Protein AF-A0A2R6K4W8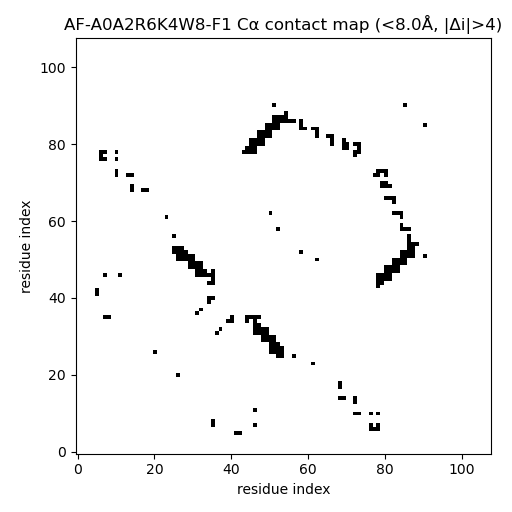-F1 (afdb_monomer)

Foldseek 3Di:
DDPPPQLLVVLVVVLVVPDDCVVPVFFPDKDWDDCVVVVNDDNQDATEIETEGAPPDPQVVNQVVSLVSQVVSCVVRVHHYHYGYDYPVVVVVCVVPDDDDPPPPPDD

Secondary structure (DSSP, 8-state):
------HHHHHHHHHHHH--TTT-TTEEEEEEEHHHHTT---TT--EEEEEEE-TTS-HHHHHHHHHHHHHHHHHHH---EEEEEEEHHHHHHHTTS-----------

Radius of gyration: 15.1 Å; Cα contacts (8 Å, |Δi|>4): 135; chains: 1; bounding box: 35×38×42 Å

pLDDT: mean 74.6, std 15.78, range [35.03, 89.81]

Solvent-accessible surface area (backbone atoms only — not comparable to full-atom values): 6539 Å² total; per-residue (Å²): 133,84,75,77,74,54,55,61,63,61,39,51,52,51,47,58,70,68,54,52,66,83,83,38,80,56,54,78,43,77,44,76,38,66,39,58,68,67,74,68,52,55,95,86,46,57,44,36,36,40,36,32,26,49,77,91,57,64,48,67,66,51,37,52,57,52,43,53,57,34,46,55,41,19,73,74,52,73,40,54,56,47,74,44,57,42,39,48,73,53,55,70,63,43,72,82,52,79,83,72,72,83,75,74,80,79,82,130

Mean predicted aligned error: 9.78 Å

Structure (mmCIF, N/CA/C/O backbone):
data_AF-A0A2R6K4W8-F1
#
_entry.id   AF-A0A2R6K4W8-F1
#
loop_
_atom_site.group_PDB
_atom_site.id
_atom_site.type_symbol
_atom_site.label_atom_id
_atom_site.label_alt_id
_atom_site.l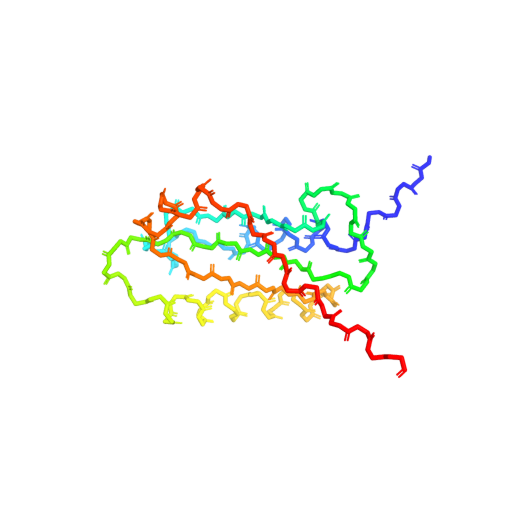abel_comp_id
_atom_site.label_asym_id
_atom_site.label_entity_id
_atom_site.label_seq_id
_atom_site.pdbx_PDB_ins_code
_atom_site.Cartn_x
_atom_site.Cartn_y
_atom_site.Cartn_z
_atom_site.occupancy
_atom_site.B_iso_or_equiv
_atom_site.auth_seq_id
_atom_site.auth_comp_id
_atom_site.auth_asym_id
_atom_site.auth_atom_id
_atom_site.pdbx_PDB_model_num
ATOM 1 N N . MET A 1 1 ? 8.950 -9.110 -31.602 1.00 35.03 1 MET A N 1
ATOM 2 C CA . MET A 1 1 ? 9.353 -7.848 -30.953 1.00 35.03 1 MET A CA 1
ATOM 3 C C . MET A 1 1 ? 9.204 -8.105 -29.469 1.00 35.03 1 MET A C 1
ATOM 5 O O . MET A 1 1 ? 8.080 -8.127 -28.994 1.00 35.03 1 MET A O 1
ATOM 9 N N . ALA A 1 2 ? 10.285 -8.500 -28.798 1.00 35.62 2 ALA A N 1
ATOM 10 C CA . ALA A 1 2 ? 10.246 -8.729 -27.362 1.00 35.62 2 ALA A CA 1
ATOM 11 C C . ALA A 1 2 ? 10.227 -7.349 -26.709 1.00 35.62 2 ALA A C 1
ATOM 13 O O . ALA A 1 2 ? 11.264 -6.694 -26.632 1.00 35.62 2 ALA A O 1
ATOM 14 N N . THR A 1 3 ? 9.040 -6.877 -26.330 1.00 41.62 3 THR A N 1
ATOM 15 C CA . THR A 1 3 ? 8.937 -5.902 -25.249 1.00 41.62 3 THR A CA 1
ATOM 16 C C . THR A 1 3 ? 9.667 -6.566 -24.097 1.00 41.62 3 THR A C 1
ATOM 18 O O . THR A 1 3 ? 9.227 -7.602 -23.604 1.00 41.62 3 THR A O 1
ATOM 21 N N . SER A 1 4 ? 10.858 -6.082 -23.770 1.00 41.69 4 SER A N 1
ATOM 22 C CA . SER A 1 4 ? 11.496 -6.399 -22.504 1.00 41.69 4 SER A CA 1
ATOM 23 C C . SER A 1 4 ? 10.567 -5.826 -21.443 1.00 41.69 4 SER A C 1
ATOM 25 O O . SER A 1 4 ? 10.700 -4.654 -21.101 1.00 41.69 4 SER A O 1
ATOM 27 N N . ALA A 1 5 ? 9.556 -6.612 -21.062 1.00 56.88 5 ALA A N 1
ATOM 28 C CA . ALA A 1 5 ? 8.684 -6.346 -19.936 1.00 56.88 5 ALA A CA 1
ATOM 29 C C . ALA A 1 5 ? 9.635 -6.163 -18.763 1.00 56.88 5 ALA A C 1
ATOM 31 O O . ALA A 1 5 ? 10.339 -7.098 -18.370 1.00 56.88 5 ALA A O 1
ATOM 32 N N . LEU A 1 6 ? 9.811 -4.914 -18.347 1.00 64.94 6 LEU A N 1
ATOM 33 C CA . LEU A 1 6 ? 10.658 -4.613 -17.211 1.00 64.94 6 LEU A CA 1
ATOM 34 C C . LEU A 1 6 ? 10.088 -5.393 -16.011 1.00 64.94 6 LEU A C 1
ATOM 36 O O . LEU A 1 6 ? 8.882 -5.665 -15.980 1.00 64.94 6 LEU A O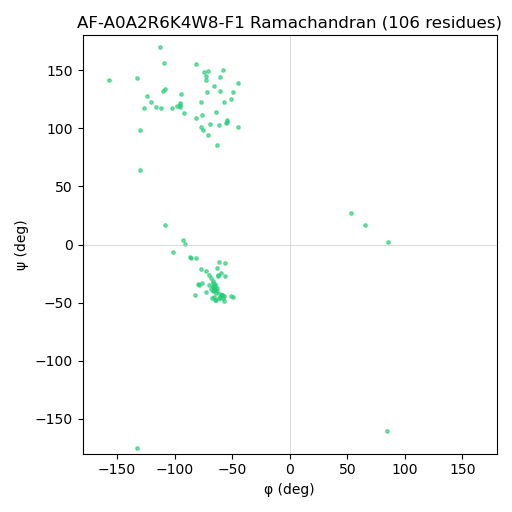 1
ATOM 40 N N . PRO A 1 7 ? 10.927 -5.794 -15.038 1.00 75.50 7 PRO A N 1
ATOM 41 C CA . PRO A 1 7 ? 10.492 -6.634 -13.918 1.00 75.50 7 PRO A CA 1
ATOM 42 C C . PRO A 1 7 ? 9.325 -6.023 -13.130 1.00 75.50 7 PRO A C 1
ATOM 44 O O . PRO A 1 7 ? 8.641 -6.742 -12.416 1.00 75.50 7 PRO A O 1
ATOM 47 N N . HIS A 1 8 ? 9.064 -4.726 -13.312 1.00 79.75 8 HIS A N 1
ATOM 48 C CA . HIS A 1 8 ? 7.933 -3.966 -12.798 1.00 79.75 8 HIS A CA 1
ATOM 49 C C . HIS A 1 8 ? 6.572 -4.615 -13.046 1.00 79.75 8 HIS A C 1
ATOM 51 O O . HIS A 1 8 ? 5.762 -4.654 -12.128 1.00 79.75 8 HIS A O 1
ATOM 57 N N . GLU A 1 9 ? 6.301 -5.122 -14.253 1.00 75.06 9 GLU A N 1
ATOM 58 C CA . GLU A 1 9 ? 4.992 -5.726 -14.557 1.00 75.06 9 GLU A CA 1
ATOM 59 C C . GLU A 1 9 ? 4.791 -7.018 -13.757 1.00 75.06 9 GLU A C 1
ATOM 61 O O . GLU A 1 9 ? 3.760 -7.198 -13.111 1.00 75.06 9 GLU A O 1
ATOM 66 N N . SER A 1 10 ? 5.814 -7.876 -13.724 1.00 81.31 10 SER A N 1
ATOM 67 C CA . SER A 1 10 ? 5.794 -9.108 -12.930 1.00 81.31 10 SER A CA 1
ATOM 68 C C . SER A 1 10 ? 5.782 -8.833 -11.427 1.00 81.31 10 SER A C 1
ATOM 70 O O . SER A 1 10 ? 5.095 -9.533 -10.696 1.00 81.31 10 SER A O 1
ATOM 72 N N . ALA A 1 11 ? 6.492 -7.800 -10.968 1.00 83.69 11 ALA A N 1
ATOM 73 C CA . ALA A 1 11 ? 6.517 -7.392 -9.568 1.00 83.69 11 ALA A CA 1
ATOM 74 C C . ALA A 1 11 ? 5.150 -6.879 -9.097 1.00 83.69 11 ALA A C 1
ATOM 76 O O . ALA A 1 11 ? 4.738 -7.177 -7.983 1.00 83.69 11 ALA A O 1
ATOM 77 N N . VAL A 1 12 ? 4.427 -6.125 -9.934 1.00 80.81 12 VAL A N 1
ATOM 78 C CA . VAL A 1 12 ? 3.062 -5.671 -9.621 1.00 80.81 12 VAL A CA 1
ATOM 79 C C . VAL A 1 12 ? 2.097 -6.845 -9.531 1.00 80.81 12 VAL A C 1
ATOM 81 O O . VAL A 1 12 ? 1.274 -6.882 -8.618 1.00 80.81 12 VAL A O 1
ATOM 84 N N . GLU A 1 13 ? 2.168 -7.771 -10.486 1.00 82.00 13 GLU A N 1
ATOM 85 C CA . GLU A 1 13 ? 1.281 -8.934 -10.524 1.00 82.00 13 GLU A CA 1
ATOM 86 C C . GLU A 1 13 ? 1.509 -9.825 -9.300 1.00 82.00 13 GLU A C 1
ATOM 88 O O . GLU A 1 13 ? 0.568 -10.113 -8.564 1.00 82.00 13 GLU A O 1
ATOM 93 N N . ASP A 1 14 ? 2.768 -10.128 -8.997 1.00 84.44 14 ASP A N 1
ATOM 94 C CA . ASP A 1 14 ? 3.140 -10.922 -7.832 1.00 84.44 14 ASP A CA 1
ATOM 95 C C . ASP A 1 14 ? 2.820 -10.199 -6.506 1.00 84.44 14 ASP A C 1
ATOM 97 O O . ASP A 1 14 ? 2.275 -10.806 -5.585 1.00 84.44 14 ASP A O 1
ATOM 101 N N . PHE A 1 15 ? 3.026 -8.880 -6.419 1.00 83.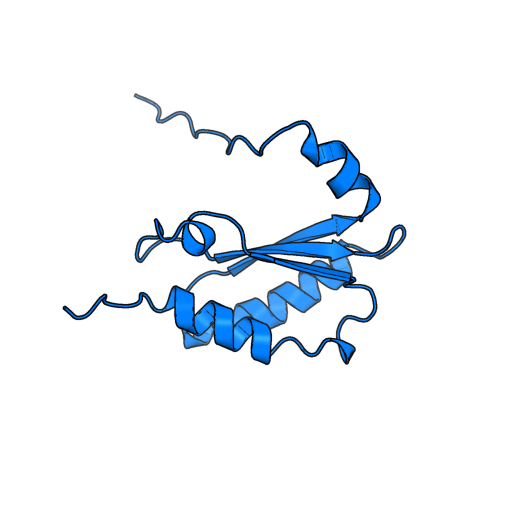75 15 PHE A N 1
ATOM 102 C CA . PHE A 1 15 ? 2.575 -8.086 -5.272 1.00 83.75 15 PHE A CA 1
ATOM 103 C C . PHE A 1 15 ? 1.056 -8.172 -5.076 1.00 83.75 15 PHE A C 1
ATOM 105 O O . PHE A 1 15 ? 0.587 -8.344 -3.951 1.00 83.75 15 PHE A O 1
ATOM 112 N N . ALA A 1 16 ? 0.277 -8.083 -6.157 1.00 81.06 16 ALA A N 1
ATOM 113 C CA . ALA A 1 16 ? -1.175 -8.202 -6.097 1.00 81.06 16 ALA A CA 1
ATOM 114 C C . ALA A 1 16 ? -1.627 -9.616 -5.695 1.00 81.06 16 ALA A C 1
ATOM 116 O O . ALA A 1 16 ? -2.597 -9.741 -4.951 1.00 81.06 16 ALA A O 1
ATOM 117 N N . GLU A 1 17 ? -0.922 -10.662 -6.133 1.00 82.62 17 GLU A N 1
ATOM 118 C CA . GLU A 1 17 ? -1.180 -12.047 -5.719 1.00 82.62 17 GLU A CA 1
ATOM 119 C C . GLU A 1 17 ? -0.790 -12.313 -4.257 1.00 82.62 17 GLU A C 1
ATOM 121 O O . GLU A 1 17 ? -1.467 -13.072 -3.563 1.00 82.62 17 GLU A O 1
ATOM 126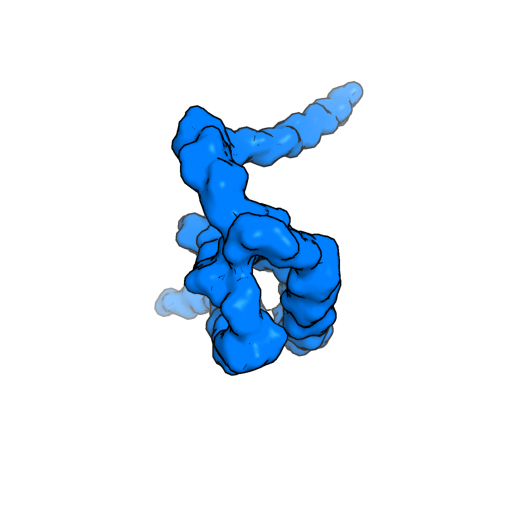 N N . ARG A 1 18 ? 0.282 -11.679 -3.763 1.00 80.75 18 ARG A N 1
ATOM 127 C CA . ARG A 1 18 ? 0.763 -11.815 -2.375 1.00 80.75 18 ARG A CA 1
ATOM 128 C C . ARG A 1 18 ? -0.055 -11.024 -1.365 1.00 80.75 18 ARG A C 1
ATOM 130 O O . ARG A 1 18 ? -0.000 -11.327 -0.166 1.00 80.75 18 ARG A O 1
ATOM 137 N N . ILE A 1 19 ? -0.789 -10.007 -1.812 1.00 80.88 19 ILE A N 1
ATOM 138 C CA . ILE A 1 19 ? -1.743 -9.308 -0.960 1.00 80.88 19 ILE A CA 1
ATOM 139 C C . ILE A 1 19 ? -2.994 -10.163 -0.821 1.00 80.88 19 ILE A C 1
ATOM 141 O O . ILE A 1 19 ? -3.892 -10.170 -1.661 1.00 80.88 19 ILE A O 1
ATOM 145 N N . ASP A 1 20 ? -3.076 -10.842 0.317 1.00 74.81 20 ASP A N 1
ATOM 146 C CA . ASP A 1 20 ? -4.313 -11.468 0.738 1.00 74.81 20 ASP A CA 1
ATOM 147 C C . ASP A 1 20 ? -5.261 -10.393 1.288 1.00 74.81 20 ASP A C 1
ATOM 149 O O . ASP A 1 20 ? -4.938 -9.659 2.228 1.00 74.81 20 ASP A O 1
ATOM 153 N N . VAL A 1 21 ? -6.455 -10.284 0.704 1.00 63.53 21 VAL A N 1
ATOM 154 C CA . VAL A 1 21 ? -7.477 -9.313 1.134 1.00 63.53 21 VAL A CA 1
ATOM 155 C C . VAL A 1 21 ? -7.874 -9.549 2.601 1.00 63.53 21 VAL A C 1
ATOM 157 O O . VAL A 1 21 ? -8.285 -8.618 3.293 1.00 63.53 21 VAL A O 1
ATOM 160 N N . GLY A 1 22 ? -7.706 -10.776 3.111 1.00 70.19 22 GLY A N 1
ATOM 161 C CA . GLY A 1 22 ? -7.944 -11.119 4.511 1.00 70.19 22 GLY A CA 1
ATOM 162 C C . GLY A 1 22 ? -6.926 -10.532 5.494 1.00 70.19 22 GLY A C 1
ATOM 163 O O . GLY A 1 22 ? -7.279 -10.288 6.649 1.00 70.19 22 GLY A O 1
ATOM 164 N N . ASP A 1 23 ? -5.693 -10.249 5.059 1.00 77.31 23 ASP A N 1
ATOM 165 C CA . ASP A 1 23 ? -4.654 -9.629 5.899 1.00 77.31 23 ASP A CA 1
ATOM 166 C C . ASP A 1 23 ? -4.930 -8.135 6.157 1.00 77.31 23 ASP A C 1
ATOM 168 O O . ASP A 1 23 ? -4.469 -7.569 7.163 1.00 77.31 23 ASP A O 1
ATOM 172 N N . PHE A 1 24 ? -5.713 -7.511 5.269 1.00 81.62 24 PHE A N 1
ATOM 173 C CA . PHE A 1 24 ? -5.980 -6.076 5.228 1.00 81.62 24 PHE A CA 1
ATOM 174 C C . PHE A 1 24 ? -7.486 -5.763 5.145 1.00 81.62 24 PHE A C 1
ATOM 176 O O . PHE A 1 24 ? -7.936 -5.140 4.184 1.00 81.62 24 PHE A O 1
ATOM 183 N N . PRO A 1 25 ? -8.288 -6.111 6.169 1.00 80.38 25 PRO A N 1
ATOM 184 C CA . PRO A 1 25 ? -9.745 -5.936 6.136 1.00 80.38 25 PRO A CA 1
ATOM 185 C C . PRO A 1 25 ? -10.193 -4.470 6.023 1.00 80.38 25 PRO A C 1
ATOM 187 O O . PRO A 1 25 ? -11.321 -4.201 5.625 1.00 80.38 25 PRO A O 1
ATOM 190 N N . SER A 1 26 ? -9.320 -3.526 6.380 1.00 84.44 26 SER A N 1
ATOM 191 C CA . SER A 1 26 ? -9.565 -2.084 6.271 1.00 84.44 26 SER A CA 1
ATOM 192 C C . SER A 1 26 ? -9.201 -1.498 4.902 1.00 84.44 26 SER A C 1
ATOM 194 O O . SER A 1 26 ? -9.516 -0.337 4.645 1.00 84.44 26 SER A O 1
ATOM 196 N N . VAL A 1 27 ? -8.512 -2.257 4.037 1.00 85.94 27 VAL A N 1
ATOM 197 C CA . VAL A 1 27 ? -8.185 -1.847 2.664 1.00 85.94 27 VAL A CA 1
ATOM 198 C C . VAL A 1 27 ? -9.386 -2.108 1.777 1.00 85.94 27 VAL A C 1
ATOM 200 O O . VAL A 1 27 ? -9.703 -3.244 1.442 1.00 85.94 27 VAL A O 1
ATOM 203 N N . GLN A 1 28 ? -10.037 -1.032 1.346 1.00 84.81 28 GLN A N 1
ATOM 204 C CA . GLN A 1 28 ? -11.144 -1.126 0.399 1.00 84.81 28 GLN A CA 1
ATOM 205 C C . GLN A 1 28 ? -10.659 -1.286 -1.037 1.00 84.81 28 GLN A C 1
ATOM 207 O O . GLN A 1 28 ? -11.330 -1.904 -1.866 1.00 84.81 28 GLN A O 1
ATOM 212 N N . ARG A 1 29 ? -9.525 -0.660 -1.367 1.00 83.56 29 ARG A N 1
ATOM 213 C CA . ARG A 1 29 ? -8.987 -0.671 -2.725 1.00 83.56 29 ARG A CA 1
ATOM 214 C C . ARG A 1 29 ? -7.493 -0.396 -2.738 1.00 83.56 29 ARG A C 1
ATOM 216 O O . ARG A 1 2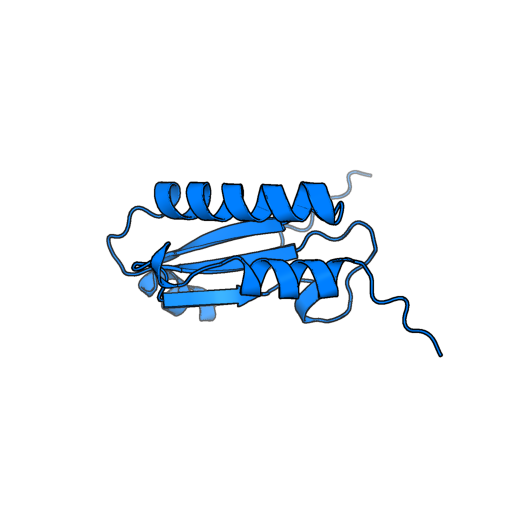9 ? -7.024 0.494 -2.039 1.00 83.56 29 ARG A O 1
ATOM 223 N N . LEU A 1 30 ? -6.790 -1.091 -3.623 1.00 83.44 30 LEU A N 1
ATOM 224 C CA . LEU A 1 30 ? -5.435 -0.757 -4.042 1.00 83.44 30 LEU A CA 1
ATOM 225 C C . LEU A 1 30 ? -5.480 -0.226 -5.473 1.00 83.44 30 LEU A C 1
ATOM 227 O O . LEU A 1 30 ? -6.167 -0.786 -6.328 1.00 83.44 30 LEU A O 1
ATOM 231 N N . VAL A 1 31 ? -4.790 0.880 -5.727 1.00 83.00 31 VAL A N 1
ATOM 232 C CA . VAL A 1 31 ? -4.721 1.519 -7.043 1.00 83.00 31 VAL A CA 1
ATOM 233 C C . VAL A 1 31 ? -3.260 1.692 -7.417 1.00 83.00 31 VAL A C 1
ATOM 235 O O . VAL A 1 31 ? -2.539 2.428 -6.752 1.00 83.00 31 VAL A O 1
ATOM 238 N N . LEU A 1 32 ? -2.831 1.043 -8.496 1.00 80.88 32 LEU A N 1
ATOM 239 C CA . LEU A 1 32 ? -1.528 1.304 -9.099 1.00 80.88 32 LEU A CA 1
ATOM 240 C C . LEU A 1 32 ? -1.560 2.664 -9.807 1.00 80.88 32 LEU A C 1
ATOM 242 O O . LEU A 1 32 ? -2.470 2.939 -10.595 1.00 80.88 32 LEU A O 1
ATOM 246 N N . PHE A 1 33 ? -0.565 3.504 -9.550 1.00 75.62 33 PHE A N 1
ATOM 247 C CA . PHE A 1 33 ? -0.399 4.784 -10.224 1.00 75.62 33 PHE A CA 1
ATOM 248 C C . PHE A 1 33 ? 1.048 4.982 -10.696 1.00 75.62 33 PHE A C 1
ATOM 250 O O . PHE A 1 33 ? 1.862 4.063 -10.677 1.00 75.62 33 PHE A O 1
ATOM 257 N N . GLY A 1 34 ? 1.342 6.162 -11.239 1.00 71.12 34 GLY A N 1
ATOM 258 C CA . GLY A 1 34 ? 2.687 6.496 -11.705 1.00 71.12 34 GLY A CA 1
ATOM 259 C C . GLY A 1 34 ? 3.003 6.024 -13.128 1.00 71.12 34 GLY A C 1
ATOM 260 O O . GLY A 1 34 ? 2.117 5.810 -13.965 1.00 71.12 34 GLY A O 1
ATOM 261 N N . SER A 1 35 ? 4.300 5.940 -13.427 1.00 71.31 35 SER A N 1
ATOM 262 C CA . SER A 1 35 ? 4.828 5.617 -14.759 1.00 71.31 35 SER A CA 1
ATOM 263 C C . SER A 1 35 ? 4.539 4.170 -15.169 1.00 71.31 35 SER A C 1
ATOM 265 O O . SER A 1 35 ? 4.351 3.904 -16.360 1.00 71.31 35 SER A O 1
ATOM 267 N N . VAL A 1 36 ? 4.420 3.255 -14.198 1.00 75.12 36 VAL A N 1
ATOM 268 C CA . VAL A 1 36 ? 4.077 1.841 -14.427 1.00 75.12 36 VAL A CA 1
ATOM 269 C C . VAL A 1 36 ? 2.658 1.722 -14.981 1.00 75.12 36 VAL A C 1
ATOM 271 O O . VAL A 1 36 ? 2.468 1.137 -16.044 1.00 75.12 36 VAL A O 1
ATOM 274 N N . ALA A 1 37 ? 1.685 2.403 -14.366 1.00 70.12 37 ALA A N 1
ATOM 275 C CA . ALA A 1 37 ? 0.300 2.441 -14.847 1.00 70.12 37 ALA A CA 1
ATOM 276 C C . ALA A 1 37 ? 0.150 3.075 -16.247 1.00 70.12 37 ALA A C 1
ATOM 278 O O . ALA A 1 37 ? -0.786 2.761 -16.979 1.00 70.12 37 ALA A O 1
ATOM 279 N N . ARG A 1 38 ? 1.065 3.977 -16.632 1.00 72.69 38 ARG A N 1
ATOM 280 C CA . ARG A 1 38 ? 1.082 4.622 -17.959 1.00 72.69 38 ARG A CA 1
ATOM 281 C C . ARG A 1 38 ? 1.923 3.874 -18.995 1.00 72.69 38 ARG A C 1
ATOM 283 O O . ARG A 1 38 ? 2.022 4.351 -20.122 1.00 72.69 38 ARG A O 1
ATOM 290 N N . ALA A 1 39 ? 2.535 2.747 -18.625 1.00 68.44 39 ALA A N 1
ATOM 291 C CA . ALA A 1 39 ? 3.516 2.029 -19.440 1.00 68.44 39 ALA A CA 1
ATOM 292 C C . ALA A 1 39 ? 4.683 2.917 -19.935 1.00 68.44 39 ALA A C 1
ATOM 294 O O . ALA A 1 39 ? 5.292 2.647 -20.966 1.00 68.44 39 ALA A O 1
ATOM 295 N N . THR A 1 40 ? 5.004 3.985 -19.196 1.00 71.25 40 THR A N 1
ATOM 296 C CA . THR A 1 40 ? 6.133 4.894 -19.470 1.00 71.25 40 THR A CA 1
ATOM 297 C C . THR A 1 40 ? 7.266 4.721 -18.457 1.00 71.25 40 THR A C 1
ATOM 299 O O . THR A 1 40 ? 8.080 5.627 -18.289 1.00 71.25 40 THR A O 1
ATOM 302 N N . HIS A 1 41 ? 7.274 3.615 -17.712 1.00 72.44 41 HIS A N 1
ATOM 303 C CA . HIS A 1 41 ? 8.284 3.329 -16.701 1.00 72.44 41 HIS A CA 1
ATOM 304 C C . HIS A 1 41 ? 9.613 2.926 -17.350 1.00 72.44 41 HIS A C 1
ATOM 306 O O . HIS A 1 41 ? 9.656 2.349 -18.436 1.00 72.44 41 HIS A O 1
ATOM 312 N N . VAL A 1 42 ? 10.701 3.273 -16.674 1.00 72.38 42 VAL A N 1
ATOM 313 C CA . VAL A 1 42 ? 12.075 2.894 -17.020 1.00 72.38 42 VAL A CA 1
ATOM 314 C C . VAL A 1 42 ? 12.622 1.960 -15.947 1.00 72.38 42 VAL A C 1
ATOM 316 O O . VAL A 1 42 ? 12.019 1.815 -14.889 1.00 72.38 42 VAL A O 1
ATOM 319 N N . SER A 1 43 ? 13.777 1.340 -16.182 1.00 70.06 43 SER A N 1
ATOM 320 C CA . SER A 1 43 ? 14.360 0.360 -15.255 1.00 70.06 43 SER A CA 1
ATOM 321 C C . SER A 1 43 ? 14.577 0.885 -13.827 1.00 70.06 43 SER A C 1
ATOM 323 O O . SER A 1 43 ? 14.544 0.102 -12.890 1.00 70.06 43 SER A O 1
ATOM 325 N N . GLU A 1 44 ? 14.773 2.196 -13.663 1.00 74.25 44 GLU A N 1
ATOM 326 C CA . GLU A 1 44 ? 14.944 2.874 -12.366 1.00 74.25 44 GLU A CA 1
ATOM 327 C C . GLU A 1 44 ? 13.625 3.409 -11.779 1.00 74.25 44 GLU A C 1
ATOM 329 O O . GLU A 1 44 ? 13.641 4.114 -10.779 1.00 74.25 44 GLU A O 1
ATOM 334 N N . SER A 1 45 ? 12.481 3.157 -12.423 1.00 77.69 45 SER A N 1
ATOM 335 C CA . SER A 1 45 ? 11.187 3.622 -11.917 1.00 77.69 45 SER A CA 1
ATOM 336 C C . SER A 1 45 ? 10.746 2.832 -10.695 1.00 77.69 45 SER A C 1
ATOM 338 O O . SER A 1 45 ? 10.874 1.609 -10.662 1.00 77.69 45 SER A O 1
ATOM 340 N N . ASP A 1 46 ? 10.147 3.537 -9.746 1.00 81.00 46 ASP A N 1
ATOM 341 C CA . ASP A 1 46 ? 9.450 2.936 -8.619 1.00 81.00 46 ASP A CA 1
ATOM 342 C C . ASP A 1 46 ? 8.031 2.500 -9.030 1.00 81.00 46 ASP A C 1
ATOM 344 O O . ASP A 1 46 ? 7.436 3.022 -9.981 1.00 81.00 46 ASP A O 1
ATOM 348 N N . ILE A 1 47 ? 7.482 1.521 -8.313 1.00 83.25 47 ILE A N 1
ATOM 349 C CA . ILE A 1 47 ? 6.079 1.109 -8.413 1.00 83.25 47 ILE A CA 1
ATOM 350 C C . ILE A 1 47 ? 5.287 1.898 -7.373 1.00 83.25 47 ILE A C 1
ATOM 352 O O . ILE A 1 47 ? 5.444 1.671 -6.177 1.00 83.25 47 ILE A O 1
ATOM 356 N N . ASP A 1 48 ? 4.404 2.787 -7.815 1.00 84.38 48 ASP A N 1
ATOM 357 C CA . ASP A 1 48 ? 3.573 3.577 -6.910 1.00 84.38 48 ASP A CA 1
ATOM 358 C C . ASP A 1 48 ? 2.191 2.937 -6.691 1.00 84.38 48 ASP A C 1
ATOM 360 O O . ASP A 1 48 ? 1.416 2.749 -7.635 1.00 84.38 48 ASP A O 1
ATOM 364 N N . VAL A 1 49 ? 1.844 2.640 -5.436 1.00 85.31 49 VAL A N 1
ATOM 365 C CA . VAL A 1 49 ? 0.565 2.024 -5.047 1.00 85.31 49 VAL A CA 1
ATOM 366 C C . VAL A 1 49 ? -0.167 2.887 -4.025 1.00 85.31 49 VAL A C 1
ATOM 368 O O . VAL A 1 49 ? 0.369 3.258 -2.981 1.00 85.31 49 VAL A O 1
ATOM 371 N N . LEU A 1 50 ? -1.432 3.196 -4.308 1.00 86.56 50 LEU A N 1
ATOM 372 C CA . LEU A 1 50 ? -2.322 3.934 -3.417 1.00 86.56 50 LEU A CA 1
ATOM 373 C C . LEU A 1 50 ? -3.277 2.955 -2.744 1.00 86.56 50 LEU A C 1
ATOM 375 O O . LEU A 1 50 ? -4.100 2.328 -3.414 1.00 86.56 50 LEU A O 1
ATOM 379 N N . ALA A 1 51 ? -3.202 2.861 -1.424 1.00 87.00 51 ALA A N 1
ATOM 380 C CA . ALA A 1 51 ? -4.140 2.109 -0.614 1.00 87.00 51 ALA A CA 1
ATOM 381 C C . ALA A 1 51 ? -5.239 3.029 -0.083 1.00 87.00 51 ALA A C 1
ATOM 383 O O . ALA A 1 51 ? -4.976 3.992 0.635 1.00 87.00 51 ALA A O 1
ATOM 384 N N . VAL A 1 52 ? -6.484 2.724 -0.438 1.00 87.88 52 VAL A N 1
ATOM 385 C CA . VAL A 1 52 ? -7.671 3.421 0.053 1.00 87.88 52 VAL A CA 1
ATOM 386 C C . VAL A 1 52 ? -8.229 2.646 1.236 1.00 87.88 52 VAL A C 1
ATOM 388 O O . VAL A 1 52 ? -8.633 1.487 1.096 1.00 87.88 52 VAL A O 1
ATOM 391 N N . LEU A 1 53 ? -8.249 3.304 2.389 1.00 89.81 53 LEU A N 1
ATOM 392 C CA . LEU A 1 53 ? -8.677 2.743 3.665 1.00 89.81 53 LEU A CA 1
ATOM 393 C C . LEU A 1 53 ? -10.016 3.328 4.116 1.00 89.81 53 LEU A C 1
ATOM 395 O O . LEU A 1 53 ? -10.377 4.448 3.741 1.00 89.81 53 LEU A O 1
ATOM 399 N N . ASP A 1 54 ? -10.732 2.583 4.957 1.00 87.81 54 ASP A N 1
ATOM 400 C CA . ASP A 1 54 ? -11.892 3.105 5.683 1.00 87.81 54 ASP A CA 1
ATOM 401 C C . ASP A 1 54 ? -11.521 4.282 6.591 1.00 87.81 54 ASP A C 1
ATOM 403 O O . ASP A 1 54 ? -10.459 4.303 7.227 1.00 87.81 54 ASP A O 1
ATOM 407 N N . ASP A 1 55 ? -12.430 5.249 6.690 1.00 82.81 55 ASP A N 1
ATOM 408 C CA . ASP A 1 55 ? -12.282 6.398 7.577 1.00 82.81 55 ASP A CA 1
ATOM 409 C C . ASP A 1 55 ? -12.171 5.951 9.045 1.00 82.81 55 ASP A C 1
ATOM 411 O O . ASP A 1 55 ? -12.953 5.136 9.533 1.00 82.81 55 ASP A O 1
ATOM 415 N N . GLY A 1 56 ? -11.185 6.494 9.766 1.00 82.12 56 GLY A N 1
ATOM 416 C CA . GLY A 1 56 ? -10.892 6.109 11.153 1.00 82.12 56 GLY A CA 1
ATOM 417 C C . GLY A 1 56 ? -9.973 4.890 11.307 1.00 82.12 56 GLY A C 1
ATOM 418 O O . GLY A 1 56 ? -9.679 4.502 12.437 1.00 82.12 56 GLY A O 1
ATOM 419 N N . THR A 1 57 ? -9.489 4.311 10.204 1.00 86.50 57 THR A N 1
ATOM 420 C CA . THR A 1 57 ? -8.414 3.308 10.220 1.00 86.50 57 THR A CA 1
ATOM 421 C C . THR A 1 57 ? -7.068 3.961 10.53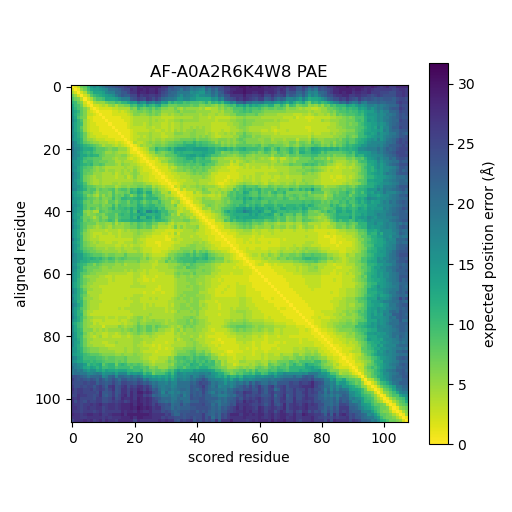3 1.00 86.50 57 THR A C 1
ATOM 423 O O . THR A 1 57 ? -6.783 5.070 10.077 1.00 86.50 57 THR A O 1
ATOM 426 N N . ASP A 1 58 ? -6.209 3.252 11.265 1.00 87.69 58 ASP A N 1
ATOM 427 C CA . ASP A 1 58 ? -4.824 3.669 11.474 1.00 87.69 58 ASP A CA 1
ATOM 428 C C . ASP A 1 58 ? -4.012 3.508 10.176 1.00 87.69 58 ASP A C 1
ATOM 430 O O . ASP A 1 58 ? -3.534 2.421 9.843 1.00 87.69 58 ASP A O 1
ATOM 434 N N . LEU A 1 59 ? -3.917 4.599 9.408 1.00 87.00 59 LEU A N 1
ATOM 435 C CA . LEU A 1 59 ? -3.263 4.619 8.096 1.00 87.00 59 LEU A CA 1
ATOM 436 C C . LEU A 1 59 ? -1.810 4.144 8.193 1.00 87.00 59 LEU A C 1
ATOM 438 O O . LEU A 1 59 ? -1.386 3.322 7.389 1.00 87.00 59 LEU A O 1
ATOM 442 N N . SER A 1 60 ? -1.078 4.624 9.202 1.00 85.81 60 SER A N 1
ATOM 443 C CA . SER A 1 60 ? 0.336 4.313 9.411 1.00 85.81 60 SER A CA 1
ATOM 444 C C . SER A 1 60 ? 0.570 2.823 9.648 1.00 85.81 60 SER A C 1
ATOM 446 O O . SER A 1 60 ? 1.443 2.241 9.012 1.00 85.81 60 SER A O 1
ATOM 448 N N . SER A 1 61 ? -0.231 2.184 10.509 1.00 88.62 61 SER A N 1
ATOM 449 C CA . SER A 1 61 ? -0.105 0.744 10.775 1.00 88.62 61 SER A CA 1
ATOM 450 C C . SER A 1 61 ? -0.387 -0.097 9.533 1.00 88.62 61 SER A C 1
ATOM 452 O O . SER A 1 61 ? 0.281 -1.101 9.290 1.00 88.62 61 SER A O 1
ATOM 454 N N . VAL A 1 62 ? -1.388 0.283 8.734 1.00 88.00 62 VAL A N 1
ATOM 455 C CA . VAL A 1 62 ? -1.704 -0.455 7.506 1.00 88.00 62 VAL A CA 1
ATOM 456 C C . VAL A 1 62 ? -0.647 -0.212 6.430 1.00 88.00 62 VAL A C 1
ATOM 458 O O . VAL A 1 62 ? -0.236 -1.163 5.768 1.00 88.00 62 VAL A O 1
ATOM 461 N N . GLU A 1 63 ? -0.169 1.024 6.285 1.00 88.19 63 GLU A N 1
ATOM 462 C CA . GLU A 1 63 ? 0.910 1.366 5.359 1.00 88.19 63 GLU A CA 1
ATOM 463 C C . GLU A 1 63 ? 2.194 0.600 5.685 1.00 88.19 63 GLU A C 1
ATOM 465 O O . GLU A 1 63 ? 2.811 0.054 4.777 1.00 88.19 63 GLU A O 1
ATOM 470 N N . GLU A 1 64 ? 2.569 0.495 6.963 1.00 89.44 64 GLU A N 1
ATOM 471 C CA . GLU A 1 64 ? 3.744 -0.268 7.395 1.00 89.44 64 GLU A CA 1
ATOM 472 C C . GLU A 1 64 ? 3.619 -1.752 7.026 1.00 89.44 64 GLU A C 1
ATOM 474 O O . GLU A 1 64 ? 4.529 -2.320 6.426 1.00 89.44 64 GLU A O 1
ATOM 479 N N . ARG A 1 65 ? 2.461 -2.370 7.291 1.00 89.38 65 ARG A N 1
ATOM 480 C CA . ARG A 1 65 ? 2.209 -3.779 6.943 1.00 89.38 65 ARG A CA 1
ATOM 481 C C . ARG A 1 65 ? 2.197 -4.026 5.435 1.00 89.38 65 ARG A C 1
ATOM 483 O O . ARG A 1 65 ? 2.672 -5.063 4.980 1.00 89.38 65 ARG A O 1
ATOM 490 N N . LEU A 1 66 ? 1.646 -3.097 4.655 1.00 87.69 66 LEU A N 1
ATOM 491 C CA . LEU A 1 66 ? 1.697 -3.169 3.195 1.00 87.69 66 LEU A CA 1
ATOM 492 C C . LEU A 1 66 ? 3.137 -3.001 2.693 1.00 87.69 66 LEU A C 1
ATOM 494 O O . LEU A 1 66 ? 3.550 -3.706 1.775 1.00 87.69 66 LEU A O 1
ATOM 498 N N . ARG A 1 67 ? 3.904 -2.091 3.307 1.00 87.56 67 ARG A N 1
ATOM 499 C CA . ARG A 1 67 ? 5.308 -1.833 2.970 1.00 87.56 67 ARG A CA 1
ATOM 500 C C . ARG A 1 67 ? 6.183 -3.052 3.232 1.00 87.56 67 ARG A C 1
ATOM 502 O O . ARG A 1 67 ? 7.062 -3.319 2.425 1.00 87.56 67 ARG A O 1
ATOM 509 N N . ASP A 1 68 ? 5.913 -3.799 4.298 1.00 89.50 68 ASP A N 1
ATOM 510 C CA . ASP A 1 68 ? 6.594 -5.061 4.603 1.00 89.50 68 ASP A CA 1
ATOM 511 C C . ASP A 1 68 ? 6.442 -6.065 3.444 1.00 89.50 68 ASP A C 1
ATOM 513 O O . ASP A 1 68 ? 7.435 -6.531 2.892 1.00 89.50 68 ASP A O 1
ATOM 517 N N . ARG A 1 69 ? 5.212 -6.261 2.941 1.00 87.44 69 ARG A N 1
ATOM 518 C CA . ARG A 1 69 ? 4.955 -7.113 1.760 1.00 87.44 69 ARG A CA 1
ATOM 519 C C . ARG A 1 69 ? 5.580 -6.565 0.476 1.00 87.44 69 ARG A C 1
ATOM 521 O O . ARG A 1 69 ? 6.038 -7.325 -0.372 1.00 87.44 69 ARG A O 1
ATOM 528 N N . ALA A 1 70 ? 5.603 -5.245 0.318 1.00 86.56 70 ALA A N 1
ATOM 529 C CA . ALA A 1 70 ? 6.266 -4.592 -0.809 1.00 86.56 70 ALA A CA 1
ATOM 530 C C . ALA A 1 70 ? 7.789 -4.784 -0.768 1.00 86.56 70 ALA A C 1
ATOM 532 O O . ALA A 1 70 ? 8.434 -4.857 -1.813 1.00 86.56 70 ALA A O 1
ATOM 533 N N 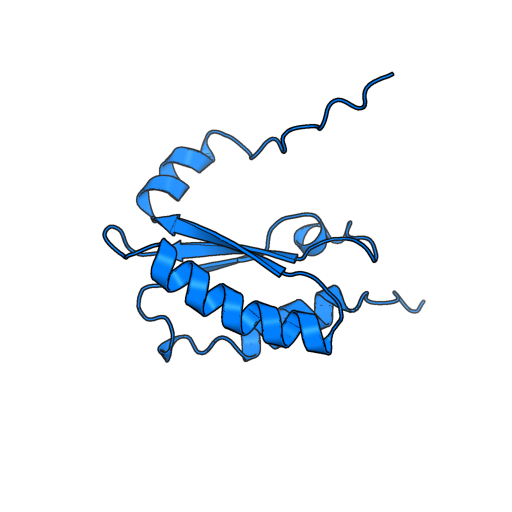. TYR A 1 71 ? 8.365 -4.879 0.430 1.00 86.69 71 TYR A N 1
ATOM 534 C CA . TYR A 1 71 ? 9.787 -5.110 0.624 1.00 86.69 71 TYR A CA 1
ATOM 535 C C . TYR A 1 71 ? 10.201 -6.517 0.177 1.00 86.69 71 TYR A C 1
ATOM 537 O O . TYR A 1 71 ? 11.239 -6.658 -0.466 1.00 86.69 71 TYR A O 1
ATOM 545 N N . ASP A 1 72 ? 9.371 -7.537 0.417 1.00 88.06 72 ASP A N 1
ATOM 546 C CA . ASP A 1 72 ? 9.601 -8.890 -0.113 1.00 88.06 72 ASP A CA 1
ATOM 547 C C . ASP A 1 72 ? 9.681 -8.891 -1.649 1.00 88.06 72 ASP A C 1
ATOM 549 O O . ASP A 1 72 ? 10.617 -9.433 -2.240 1.00 88.06 72 ASP A O 1
ATOM 553 N N . VAL A 1 73 ? 8.740 -8.204 -2.302 1.00 85.38 73 VAL A N 1
ATOM 554 C CA . VAL A 1 73 ? 8.717 -8.047 -3.764 1.00 85.38 73 VAL A CA 1
ATOM 555 C C . VAL A 1 73 ? 9.931 -7.253 -4.254 1.00 85.38 73 VAL A C 1
ATOM 557 O O . VAL A 1 73 ? 10.565 -7.631 -5.238 1.00 85.38 73 VAL A O 1
ATOM 560 N N . MET A 1 74 ? 10.319 -6.186 -3.552 1.00 85.81 74 MET A N 1
ATOM 561 C CA . MET A 1 74 ? 11.532 -5.429 -3.874 1.00 85.81 74 MET A CA 1
ATOM 562 C C . MET A 1 74 ? 12.782 -6.311 -3.817 1.00 85.81 74 MET A C 1
ATOM 564 O O . MET A 1 74 ? 13.629 -6.218 -4.705 1.00 85.81 74 MET A O 1
ATOM 568 N N . LEU A 1 75 ? 12.911 -7.166 -2.801 1.00 87.88 75 LEU A N 1
ATOM 569 C CA . LEU A 1 75 ? 14.054 -8.069 -2.664 1.00 87.88 75 LEU A CA 1
ATOM 570 C C . LEU A 1 75 ? 14.122 -9.101 -3.796 1.00 87.88 75 LEU A C 1
ATOM 572 O O . LEU A 1 75 ? 15.219 -9.469 -4.215 1.00 87.88 75 LEU A O 1
ATOM 576 N N . GLU A 1 76 ? 12.975 -9.553 -4.297 1.00 87.06 76 GLU A N 1
ATOM 577 C CA . GLU A 1 76 ? 12.902 -10.569 -5.348 1.00 87.06 76 GLU A CA 1
ATOM 578 C C . GLU A 1 76 ? 13.096 -9.992 -6.757 1.00 87.06 76 GLU A C 1
ATOM 580 O O . GLU A 1 76 ? 13.851 -10.544 -7.561 1.00 87.06 76 GLU A O 1
ATOM 585 N N . TYR A 1 77 ? 12.458 -8.858 -7.050 1.00 84.38 77 TYR A N 1
ATOM 586 C CA . TYR A 1 77 ? 12.439 -8.251 -8.385 1.00 84.38 77 TYR A CA 1
ATOM 587 C C . TYR A 1 77 ? 13.407 -7.071 -8.539 1.00 84.38 77 TYR A C 1
ATOM 589 O O . TYR A 1 77 ? 13.555 -6.532 -9.638 1.00 84.38 77 TYR A O 1
ATOM 597 N N . GLY A 1 78 ? 14.048 -6.626 -7.455 1.00 84.31 78 GLY A N 1
ATOM 598 C CA . GLY A 1 78 ? 14.940 -5.463 -7.448 1.00 84.31 78 GLY A CA 1
ATOM 599 C C . GLY A 1 78 ? 14.228 -4.141 -7.738 1.00 84.31 78 GLY A C 1
ATOM 600 O O . GLY A 1 78 ? 14.881 -3.171 -8.116 1.00 84.31 78 GLY A O 1
ATOM 601 N N . THR A 1 79 ? 12.898 -4.109 -7.615 1.00 82.94 79 THR A N 1
ATOM 602 C CA . THR A 1 79 ? 12.076 -2.954 -7.982 1.00 82.94 79 THR A CA 1
ATOM 603 C C . THR A 1 79 ? 11.468 -2.328 -6.726 1.00 82.94 79 THR A C 1
ATOM 605 O O . THR A 1 79 ? 10.704 -2.998 -6.031 1.00 82.94 79 THR A O 1
ATOM 608 N N . PRO A 1 80 ? 11.793 -1.068 -6.399 1.00 83.75 80 PRO A N 1
ATOM 609 C CA . PRO A 1 80 ? 11.220 -0.388 -5.242 1.00 83.75 80 PRO A CA 1
ATOM 610 C C . PRO A 1 80 ? 9.712 -0.167 -5.409 1.00 83.75 80 PRO A C 1
ATOM 612 O O . PRO A 1 80 ? 9.242 0.250 -6.467 1.00 83.75 80 PRO A O 1
ATOM 615 N N . VAL A 1 81 ? 8.957 -0.433 -4.341 1.00 85.38 81 VAL A N 1
ATOM 616 C CA . VAL A 1 81 ? 7.506 -0.221 -4.282 1.00 85.38 81 VAL A CA 1
ATOM 617 C C . VAL A 1 81 ? 7.201 0.846 -3.232 1.00 85.38 81 VAL A C 1
ATOM 619 O O . VAL A 1 81 ? 7.486 0.674 -2.045 1.00 85.38 81 VAL A O 1
ATOM 622 N N . SER A 1 82 ? 6.606 1.947 -3.676 1.00 85.62 82 SER A N 1
ATOM 623 C CA . SER A 1 82 ? 6.165 3.065 -2.849 1.00 85.62 82 SER A CA 1
ATOM 624 C C . SER A 1 82 ? 4.677 2.928 -2.556 1.00 85.62 82 SER A C 1
ATOM 626 O O . SER A 1 82 ? 3.849 2.942 -3.463 1.00 85.62 82 SER A O 1
ATOM 628 N N . ILE A 1 83 ? 4.322 2.822 -1.275 1.00 87.75 83 ILE A N 1
ATOM 629 C CA . ILE A 1 83 ? 2.927 2.694 -0.839 1.00 87.75 83 ILE A CA 1
ATOM 630 C C . ILE A 1 83 ? 2.496 3.969 -0.133 1.00 87.75 83 ILE A C 1
ATOM 632 O O . ILE A 1 83 ? 3.205 4.470 0.737 1.00 87.75 83 ILE A O 1
ATOM 636 N N . HIS A 1 84 ? 1.329 4.479 -0.514 1.00 87.12 84 HIS A N 1
ATOM 637 C CA . HIS A 1 84 ? 0.659 5.579 0.167 1.00 87.12 84 HIS A CA 1
ATOM 638 C C . HIS A 1 84 ? -0.715 5.134 0.645 1.00 87.12 84 HIS A C 1
ATOM 640 O O . HIS A 1 84 ? -1.554 4.735 -0.164 1.00 87.12 84 HIS A O 1
ATOM 646 N N . ALA A 1 85 ? -0.969 5.251 1.943 1.00 87.94 85 ALA A N 1
ATOM 647 C CA . ALA A 1 85 ? -2.288 5.016 2.508 1.00 87.94 85 ALA A CA 1
ATOM 648 C C . ALA A 1 85 ? -3.082 6.326 2.631 1.00 87.94 85 ALA A C 1
ATOM 650 O O . ALA A 1 85 ? -2.605 7.312 3.192 1.00 87.94 85 ALA A O 1
ATOM 651 N N . VAL A 1 86 ? -4.319 6.344 2.131 1.00 88.25 86 VAL A N 1
ATOM 652 C CA . VAL A 1 86 ? -5.236 7.482 2.279 1.00 88.25 86 VAL A CA 1
ATOM 653 C C . VAL A 1 86 ? -6.618 7.018 2.734 1.00 88.25 86 VAL A C 1
ATOM 655 O O . VAL A 1 86 ? -7.091 5.967 2.293 1.00 88.25 86 VAL A O 1
ATOM 658 N N . PRO A 1 87 ? -7.302 7.792 3.591 1.00 87.75 87 PRO A N 1
ATOM 659 C CA . PRO A 1 87 ? -8.682 7.507 3.930 1.00 87.75 87 PRO A CA 1
ATOM 660 C C . PRO A 1 87 ? -9.578 7.820 2.732 1.00 87.75 87 PRO A C 1
ATOM 662 O O . PRO A 1 87 ? -9.303 8.725 1.935 1.00 87.75 87 PRO A O 1
ATOM 665 N N . ARG A 1 88 ? -10.679 7.081 2.612 1.00 83.62 88 ARG A N 1
ATOM 666 C CA . ARG A 1 88 ? -11.659 7.255 1.538 1.00 83.62 88 ARG A CA 1
ATOM 667 C C . ARG A 1 88 ? -12.115 8.708 1.389 1.00 83.62 88 ARG A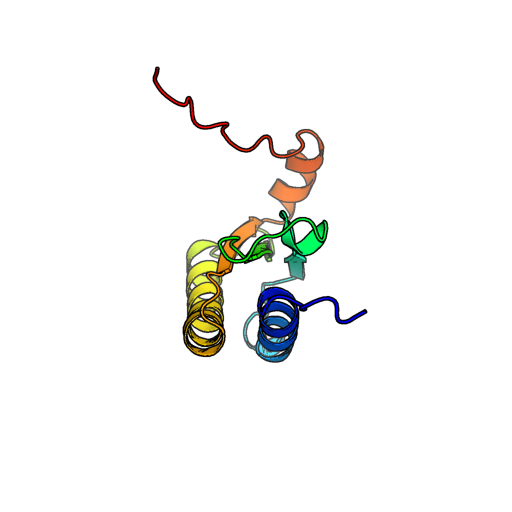 C 1
ATOM 669 O O . ARG A 1 88 ? -12.138 9.211 0.264 1.00 83.62 88 ARG A O 1
ATOM 676 N N . ALA A 1 89 ? -12.407 9.397 2.493 1.00 79.75 89 ALA A N 1
ATOM 677 C CA . ALA A 1 89 ? -12.852 10.787 2.441 1.00 79.75 89 ALA A CA 1
ATOM 678 C C . ALA A 1 89 ? -11.808 11.748 1.835 1.00 79.75 89 ALA A C 1
ATOM 680 O O . ALA A 1 89 ? -12.181 12.788 1.290 1.00 79.75 89 ALA A O 1
ATOM 681 N N . ASP A 1 90 ? -10.511 11.429 1.902 1.00 76.75 90 ASP A N 1
ATOM 682 C CA . ASP A 1 90 ? -9.450 12.250 1.304 1.00 76.75 90 ASP A CA 1
ATOM 683 C C . ASP A 1 90 ? -9.326 12.035 -0.204 1.00 76.75 90 ASP A C 1
ATOM 685 O O . ASP A 1 90 ? -9.079 12.991 -0.939 1.00 76.75 90 ASP A O 1
ATOM 689 N N . LEU A 1 91 ? -9.553 10.811 -0.687 1.00 71.25 91 LEU A N 1
ATOM 690 C CA . LEU A 1 91 ? -9.547 10.505 -2.120 1.00 71.25 91 LEU A CA 1
ATOM 691 C C . LEU A 1 91 ? -10.624 11.310 -2.873 1.00 71.25 91 LEU A C 1
ATOM 693 O O . LEU A 1 91 ? -10.366 11.867 -3.944 1.00 71.25 91 LEU A O 1
ATOM 697 N N . GLU A 1 92 ? -11.821 11.406 -2.290 1.00 64.06 92 GLU A N 1
ATOM 698 C CA . GLU A 1 92 ? -12.949 12.155 -2.860 1.00 64.06 92 GLU A CA 1
ATOM 699 C C . GLU A 1 92 ? -12.671 13.667 -2.891 1.00 64.06 92 GLU A C 1
ATOM 701 O O . GLU A 1 92 ? -13.050 14.343 -3.845 1.00 64.06 92 GLU A O 1
ATOM 706 N N . ARG A 1 93 ? -11.931 14.195 -1.906 1.00 59.75 93 ARG A N 1
ATOM 707 C CA . ARG A 1 93 ? -11.499 15.605 -1.883 1.00 59.75 93 ARG A CA 1
ATOM 708 C C . ARG A 1 93 ? -10.340 15.893 -2.835 1.00 59.75 93 ARG A C 1
ATOM 710 O O . ARG A 1 93 ? -10.255 16.995 -3.368 1.00 59.75 93 ARG A O 1
ATOM 717 N N . ARG A 1 94 ? -9.438 14.929 -3.042 1.00 54.72 94 ARG A N 1
ATOM 718 C CA . ARG A 1 94 ? -8.216 15.115 -3.842 1.00 54.72 94 ARG A CA 1
ATOM 719 C C . ARG A 1 94 ? -8.417 14.892 -5.341 1.00 54.72 94 ARG A C 1
ATOM 721 O O . ARG A 1 94 ? -7.557 15.278 -6.123 1.00 54.72 94 ARG A O 1
ATOM 728 N N . SER A 1 95 ? -9.559 14.346 -5.760 1.00 51.62 95 SER A N 1
ATOM 729 C CA . SER A 1 95 ? -9.907 14.207 -7.184 1.00 51.62 95 SER A CA 1
ATOM 730 C C . SER A 1 95 ? -10.016 15.554 -7.929 1.00 51.62 95 SER A C 1
ATOM 732 O O . SER A 1 95 ? -9.953 15.563 -9.155 1.00 51.62 95 SER A O 1
ATOM 734 N N . ASP A 1 96 ? -10.106 16.683 -7.212 1.00 44.12 96 ASP A N 1
ATOM 735 C CA . ASP A 1 96 ? -10.093 18.043 -7.784 1.00 44.12 96 ASP A CA 1
ATOM 736 C C . ASP A 1 96 ? -8.674 18.573 -8.096 1.00 44.12 96 ASP A C 1
ATOM 738 O O . ASP A 1 96 ? -8.510 19.551 -8.820 1.00 44.12 96 ASP A O 1
ATOM 742 N N . HIS A 1 97 ? -7.620 17.902 -7.617 1.00 41.31 97 HIS A N 1
ATOM 743 C CA . HIS A 1 97 ? -6.234 18.274 -7.896 1.00 41.31 97 HIS A CA 1
ATOM 744 C C . HIS A 1 97 ? -5.431 17.057 -8.371 1.00 41.31 97 HIS A C 1
ATOM 746 O O . HIS A 1 97 ? -4.948 16.277 -7.543 1.00 41.31 97 HIS A O 1
ATOM 752 N N . PRO A 1 98 ? -5.241 16.879 -9.696 1.00 43.66 98 PRO A N 1
ATOM 753 C CA . PRO A 1 98 ? -4.316 15.876 -10.201 1.00 43.66 98 PRO A CA 1
ATOM 754 C C . PRO A 1 98 ? -2.939 16.159 -9.604 1.00 43.66 98 PRO A C 1
ATOM 756 O O . PRO A 1 98 ? -2.420 17.267 -9.731 1.00 43.66 98 PRO A O 1
ATOM 759 N N . PHE A 1 99 ? -2.394 15.160 -8.909 1.00 47.47 99 PHE A N 1
ATOM 760 C CA . PHE A 1 99 ? -1.074 15.177 -8.291 1.00 47.47 99 PHE A CA 1
ATOM 761 C C . PHE A 1 99 ? -0.044 15.763 -9.265 1.00 47.47 99 PHE A C 1
ATOM 763 O O . PHE A 1 99 ? 0.422 15.087 -10.182 1.00 47.47 99 PHE A O 1
ATOM 770 N N . SER A 1 100 ? 0.317 17.030 -9.068 1.00 39.94 100 SER A N 1
ATOM 771 C CA . SER A 1 100 ? 1.567 17.539 -9.602 1.00 39.94 100 SER A CA 1
ATOM 772 C C . SER A 1 100 ? 2.632 16.987 -8.676 1.00 39.94 100 SER A C 1
ATOM 774 O O . SER A 1 100 ? 2.691 17.362 -7.505 1.00 39.94 100 SER A O 1
ATOM 776 N N . ALA A 1 101 ? 3.445 16.065 -9.185 1.00 42.91 101 ALA A N 1
ATOM 777 C CA . ALA A 1 101 ? 4.725 15.772 -8.565 1.00 42.91 101 ALA A CA 1
ATOM 778 C C . ALA A 1 101 ? 5.410 17.112 -8.226 1.00 42.91 101 ALA A C 1
ATOM 780 O O . ALA A 1 101 ? 5.327 18.043 -9.042 1.00 42.91 101 ALA A O 1
ATOM 781 N N . PRO A 1 102 ? 6.057 17.263 -7.057 1.00 37.91 102 PRO A N 1
ATOM 782 C CA . PRO A 1 102 ? 6.985 18.362 -6.882 1.00 37.91 102 PRO A CA 1
ATOM 783 C C . PRO A 1 102 ? 8.079 18.158 -7.929 1.00 37.91 102 PRO A C 1
ATOM 785 O O . PRO A 1 102 ? 8.927 17.279 -7.808 1.00 37.91 102 PRO A O 1
ATOM 788 N N . SER A 1 103 ? 8.015 18.934 -9.009 1.00 38.41 103 SER A N 1
ATOM 789 C CA . SER A 1 103 ? 9.130 19.116 -9.921 1.00 38.41 103 SER A CA 1
ATOM 790 C C . SER A 1 103 ? 10.297 19.595 -9.071 1.00 38.41 103 SER A C 1
ATOM 792 O O . SER A 1 103 ? 10.284 20.734 -8.600 1.00 38.41 103 SER A O 1
ATOM 794 N N . SER A 1 104 ? 11.257 18.707 -8.809 1.00 39.44 104 SER A N 1
ATOM 795 C CA . SER A 1 104 ? 12.524 19.092 -8.205 1.00 39.44 104 SER A CA 1
ATOM 796 C C . SER A 1 104 ? 13.086 20.256 -9.021 1.00 39.44 104 SER A C 1
ATOM 798 O O . SER A 1 104 ? 13.216 20.116 -10.243 1.00 39.44 104 SER A O 1
ATOM 800 N N . PRO A 1 105 ? 13.404 21.404 -8.406 1.00 50.66 105 PRO A N 1
ATOM 801 C CA . PRO A 1 105 ? 14.235 22.375 -9.083 1.00 50.66 105 PRO A CA 1
ATOM 802 C C . PRO A 1 105 ? 15.592 21.697 -9.288 1.00 50.66 105 PRO A C 1
ATOM 804 O O . PRO A 1 105 ? 16.270 21.329 -8.332 1.00 50.66 105 PRO A O 1
ATOM 807 N N . ARG A 1 106 ? 15.957 21.442 -10.546 1.00 46.44 106 ARG A N 1
ATOM 808 C CA . ARG A 1 106 ? 17.365 21.258 -10.888 1.00 46.44 106 ARG A CA 1
ATOM 809 C C . ARG A 1 106 ? 18.000 22.633 -10.726 1.00 46.44 106 ARG A C 1
ATOM 811 O O . ARG A 1 106 ? 17.744 23.510 -11.546 1.00 46.44 106 ARG A O 1
ATOM 818 N N . ASP A 1 107 ? 18.736 22.799 -9.634 1.00 50.22 107 ASP A N 1
ATOM 819 C CA . ASP A 1 107 ? 19.732 23.853 -9.465 1.00 50.22 107 ASP A CA 1
ATOM 820 C C . ASP A 1 107 ? 20.657 23.880 -10.696 1.00 50.22 107 ASP A C 1
ATOM 822 O O . ASP A 1 107 ? 21.127 22.830 -11.153 1.00 50.22 107 ASP A O 1
ATOM 826 N N . GLU A 1 108 ? 20.856 25.085 -11.235 1.00 55.91 108 GLU A N 1
ATOM 827 C CA . GLU A 1 108 ? 21.865 25.442 -12.242 1.00 55.91 108 GLU A CA 1
ATOM 828 C C . GLU A 1 108 ? 23.136 25.944 -11.548 1.00 55.91 108 GLU A C 1
ATOM 830 O O . GLU A 1 108 ? 23.004 26.711 -10.565 1.00 55.91 108 GLU A O 1
#

Nearest PDB structures (foldseek):
  9g6k-assembly1_UC  TM=5.372E-01  e=7.887E-03  Toxoplasma gondii
  8opt-assembly1_A  TM=6.253E-01  e=2.854E-02  Homo sapiens
  6iw6-assembly2_B  TM=6.943E-01  e=9.022E-02  Homo sapiens
  5lpa-assembly1_A  TM=6.584E-01  e=1.183E-01  Salmonella enterica subsp. enterica serovar Typhimurium
  8opp-assembly1_A  TM=6.578E-01  e=1.033E-01  Homo sapiens

Sequence (108 aa):
MATSALPHESAVEDFAERIDVGDFPSVQRLVLFGSVARATHVSESDIDVLAVLDDGTDLSSVEERLRDRAYDVMLEYGTPVSIHAVPRADLERRSDHPFSAPSSPRDE